Protein AF-A0A7K2M369-F1 (afdb_monomer_lite)

Foldseek 3Di:
DPPQDDPVVLVVVLVVLVVCVVVVVADPVRNVVVNVVSVVSD

Structure (mmCIF, N/CA/C/O backbone):
data_AF-A0A7K2M369-F1
#
_entry.id   AF-A0A7K2M369-F1
#
loop_
_atom_site.group_PDB
_atom_site.id
_atom_site.type_symbol
_atom_site.label_atom_id
_atom_site.label_alt_id
_atom_site.label_comp_id
_atom_site.label_asym_id
_atom_site.label_entity_id
_atom_site.labe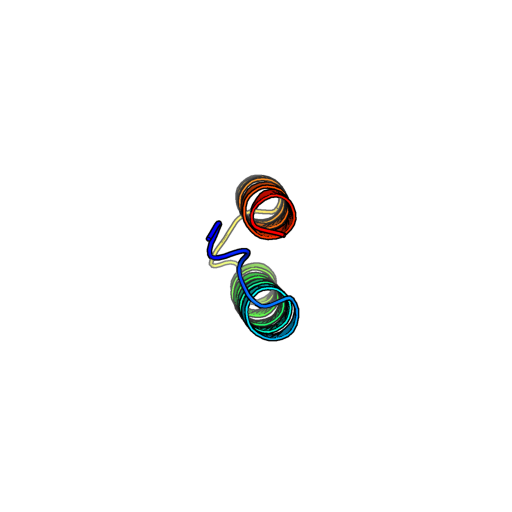l_seq_id
_atom_site.pdbx_PDB_ins_code
_atom_site.Cartn_x
_atom_site.Cartn_y
_atom_site.Cartn_z
_atom_site.occupancy
_atom_site.B_iso_or_equiv
_atom_site.auth_seq_id
_atom_site.auth_comp_id
_atom_site.auth_asym_id
_atom_site.auth_atom_id
_atom_site.pdbx_PDB_model_num
ATOM 1 N N . ALA A 1 1 ? 24.639 1.290 -12.607 1.00 44.94 1 ALA A N 1
ATOM 2 C CA . ALA A 1 1 ? 23.287 1.203 -13.191 1.00 44.94 1 ALA A CA 1
ATOM 3 C C . ALA A 1 1 ? 22.295 1.444 -12.067 1.00 44.94 1 ALA A C 1
ATOM 5 O O . ALA A 1 1 ? 22.359 0.727 -11.076 1.00 44.94 1 ALA A O 1
ATOM 6 N N . ALA A 1 2 ? 21.477 2.495 -12.152 1.00 51.81 2 ALA A N 1
ATOM 7 C CA . ALA A 1 2 ? 20.435 2.736 -11.161 1.00 51.81 2 ALA A CA 1
ATOM 8 C C . ALA A 1 2 ? 19.449 1.564 -11.226 1.00 51.81 2 ALA A C 1
ATOM 10 O O . ALA A 1 2 ? 18.836 1.338 -12.270 1.00 51.81 2 ALA A O 1
ATOM 11 N N . VAL A 1 3 ? 19.360 0.780 -10.151 1.00 59.69 3 VAL A N 1
ATOM 12 C CA . VAL A 1 3 ? 18.376 -0.301 -10.017 1.00 59.69 3 VAL A CA 1
ATOM 13 C C . VAL A 1 3 ? 17.029 0.366 -9.774 1.00 59.69 3 VAL A C 1
ATOM 15 O O . VAL A 1 3 ? 16.559 0.473 -8.646 1.00 59.69 3 VAL A O 1
ATOM 18 N N . ARG A 1 4 ? 16.457 0.919 -10.842 1.00 65.19 4 ARG A N 1
ATOM 19 C CA . ARG A 1 4 ? 15.095 1.433 -10.840 1.00 65.19 4 ARG A CA 1
ATOM 20 C C . ARG A 1 4 ? 14.195 0.251 -10.501 1.00 65.19 4 ARG A C 1
ATOM 22 O O . ARG A 1 4 ? 14.316 -0.797 -11.143 1.00 65.19 4 ARG A O 1
ATOM 29 N N . ARG A 1 5 ? 13.383 0.364 -9.450 1.00 76.31 5 ARG A N 1
ATOM 30 C CA . ARG A 1 5 ? 12.551 -0.762 -9.029 1.00 76.31 5 ARG A CA 1
ATOM 31 C C . ARG A 1 5 ? 11.560 -1.099 -10.135 1.00 76.31 5 ARG A C 1
ATOM 33 O O . ARG A 1 5 ? 11.040 -0.213 -10.809 1.00 76.31 5 ARG A O 1
ATOM 40 N N . ASP A 1 6 ? 11.323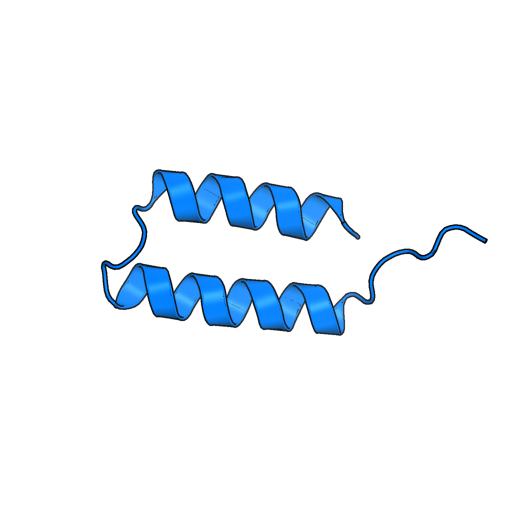 -2.392 -10.329 1.00 87.88 6 ASP A N 1
ATOM 41 C CA . ASP A 1 6 ? 10.397 -2.857 -11.353 1.00 87.88 6 ASP A CA 1
ATOM 42 C C . ASP A 1 6 ? 8.978 -2.325 -11.052 1.00 87.88 6 ASP A C 1
ATOM 44 O O . ASP A 1 6 ? 8.470 -2.545 -9.942 1.00 87.88 6 ASP A O 1
ATOM 48 N N . PRO A 1 7 ? 8.322 -1.647 -12.013 1.00 88.56 7 PRO A N 1
ATOM 49 C CA . PRO A 1 7 ? 6.937 -1.207 -11.884 1.00 88.56 7 PRO A CA 1
ATOM 50 C C . PRO A 1 7 ? 5.963 -2.295 -11.427 1.00 88.56 7 PRO A C 1
ATOM 52 O O . PRO A 1 7 ? 5.026 -1.998 -10.684 1.00 88.56 7 PRO A O 1
ATOM 55 N N . ALA A 1 8 ? 6.191 -3.553 -11.812 1.00 92.06 8 ALA A N 1
ATOM 56 C CA . ALA A 1 8 ? 5.365 -4.677 -11.390 1.00 92.06 8 ALA A CA 1
ATOM 57 C C . ALA A 1 8 ? 5.464 -4.930 -9.876 1.00 92.06 8 ALA A C 1
ATOM 59 O O . ALA A 1 8 ? 4.446 -5.135 -9.215 1.00 92.06 8 ALA A O 1
ATOM 60 N N . VAL A 1 9 ? 6.670 -4.829 -9.310 1.00 91.06 9 VAL A N 1
ATOM 61 C CA . VAL A 1 9 ? 6.918 -5.024 -7.871 1.00 91.06 9 VAL A CA 1
ATOM 62 C C . VAL A 1 9 ? 6.287 -3.900 -7.050 1.00 91.06 9 VAL A C 1
ATOM 64 O O . VAL A 1 9 ? 5.707 -4.138 -5.989 1.00 91.06 9 VAL A O 1
ATOM 67 N N . VAL A 1 10 ? 6.365 -2.660 -7.536 1.00 93.12 10 VAL A N 1
ATOM 68 C CA . VAL A 1 10 ?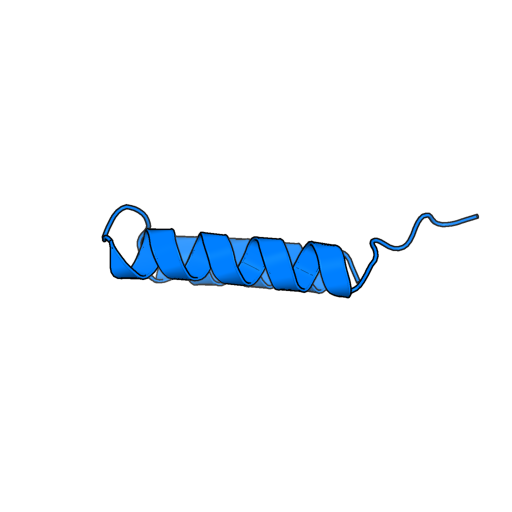 5.708 -1.514 -6.889 1.00 93.12 10 VAL A CA 1
ATOM 69 C C . VAL A 1 10 ? 4.186 -1.659 -6.940 1.00 93.12 10 VAL A C 1
ATOM 71 O O . VAL A 1 10 ? 3.517 -1.463 -5.924 1.00 93.12 10 VAL A O 1
ATOM 74 N N . ALA A 1 11 ? 3.628 -2.070 -8.083 1.00 94.50 11 ALA A N 1
ATOM 75 C CA . ALA A 1 11 ? 2.193 -2.297 -8.222 1.00 94.50 11 ALA A CA 1
ATOM 76 C C . ALA A 1 11 ? 1.680 -3.388 -7.266 1.00 94.50 11 ALA A C 1
ATOM 78 O O . ALA A 1 11 ? 0.611 -3.229 -6.676 1.00 94.50 11 ALA A O 1
ATOM 79 N N . GLU A 1 12 ? 2.440 -4.466 -7.068 1.00 95.50 12 GLU A N 1
ATOM 80 C CA . GLU A 1 12 ? 2.107 -5.523 -6.109 1.00 95.50 12 GLU A CA 1
ATOM 81 C C . GLU A 1 12 ? 2.093 -5.003 -4.663 1.00 95.50 12 GLU A C 1
ATOM 83 O O . GLU A 1 12 ? 1.145 -5.242 -3.914 1.00 95.50 12 GLU A O 1
ATOM 88 N N . ARG A 1 13 ? 3.094 -4.203 -4.279 1.00 95.31 13 ARG A N 1
ATOM 89 C CA . ARG A 1 13 ? 3.155 -3.581 -2.946 1.00 95.31 13 ARG A CA 1
ATOM 90 C C . ARG A 1 13 ? 1.991 -2.627 -2.693 1.00 95.31 13 ARG A C 1
ATOM 92 O O . ARG A 1 13 ? 1.418 -2.650 -1.607 1.00 95.31 13 ARG A O 1
ATOM 99 N N . ILE A 1 14 ? 1.600 -1.836 -3.693 1.00 96.44 14 ILE A N 1
ATOM 100 C CA . ILE A 1 14 ? 0.430 -0.950 -3.603 1.00 96.44 14 ILE A CA 1
ATOM 101 C C . ILE A 1 14 ? -0.864 -1.765 -3.440 1.00 96.44 14 ILE A C 1
ATOM 103 O O . ILE A 1 14 ? -1.749 -1.354 -2.688 1.00 96.44 14 ILE A O 1
ATOM 107 N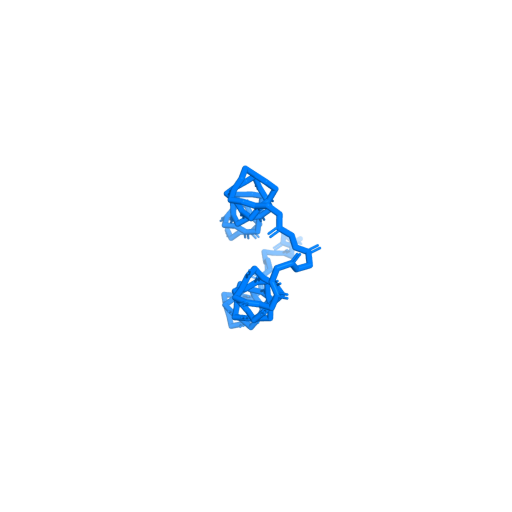 N . ARG A 1 15 ? -0.985 -2.933 -4.093 1.00 97.00 15 ARG A N 1
ATOM 108 C CA . ARG A 1 15 ? -2.146 -3.826 -3.918 1.00 97.00 15 ARG A CA 1
ATOM 109 C C . ARG A 1 15 ? -2.246 -4.353 -2.488 1.00 97.00 15 ARG A C 1
ATOM 111 O O . ARG A 1 15 ? -3.306 -4.188 -1.888 1.00 97.00 15 ARG A O 1
ATOM 118 N N . HIS A 1 16 ? -1.158 -4.889 -1.931 1.00 97.44 16 HIS A N 1
ATOM 119 C CA . HIS A 1 16 ? -1.122 -5.334 -0.532 1.00 97.44 16 HIS A CA 1
ATOM 120 C C . HIS A 1 16 ? -1.422 -4.189 0.440 1.00 97.44 16 HIS A C 1
ATOM 122 O O . HIS A 1 16 ? -2.227 -4.340 1.354 1.00 97.44 16 HIS A O 1
ATOM 128 N N . LEU A 1 17 ? -0.842 -3.007 0.215 1.00 97.62 17 LEU A N 1
ATOM 129 C CA . LEU A 1 17 ? -1.124 -1.828 1.031 1.00 97.62 17 LEU A CA 1
ATOM 130 C C . LEU A 1 17 ? -2.624 -1.464 1.005 1.00 97.62 17 LEU A C 1
ATOM 132 O O . LEU A 1 17 ? -3.190 -1.089 2.029 1.00 97.62 17 LEU A O 1
ATOM 136 N N . GLY A 1 18 ? -3.289 -1.637 -0.143 1.00 97.69 18 GLY A N 1
ATOM 137 C CA . GLY A 1 18 ? -4.733 -1.435 -0.279 1.00 97.69 18 GLY A CA 1
ATOM 138 C C . GLY A 1 18 ? -5.580 -2.486 0.439 1.00 97.69 18 GLY A C 1
ATOM 139 O O . GLY A 1 18 ? -6.671 -2.165 0.903 1.00 97.69 18 GLY A O 1
ATOM 140 N N . GLU A 1 19 ? -5.105 -3.726 0.552 1.00 98.31 19 GLU A N 1
ATOM 141 C CA . GLU A 1 19 ? -5.761 -4.760 1.364 1.00 98.31 19 GLU A CA 1
ATOM 142 C C . GLU A 1 19 ? -5.695 -4.425 2.851 1.00 98.31 19 GLU A C 1
ATOM 144 O O . GLU A 1 19 ? -6.716 -4.490 3.534 1.00 98.31 19 GLU A O 1
ATOM 149 N N . LEU A 1 20 ? -4.529 -3.986 3.330 1.00 98.06 20 LEU A N 1
ATOM 150 C CA . LEU A 1 20 ? -4.345 -3.585 4.724 1.00 98.06 20 LEU A CA 1
ATOM 151 C C . LEU A 1 20 ? -5.222 -2.380 5.095 1.00 98.06 20 LEU A C 1
ATOM 153 O O . LEU A 1 20 ? -5.839 -2.377 6.158 1.00 98.06 20 LEU A O 1
ATOM 157 N N . HIS A 1 21 ? -5.327 -1.392 4.203 1.00 98.00 21 HIS A N 1
ATOM 158 C CA . HIS A 1 21 ? -6.212 -0.246 4.400 1.00 98.00 21 HIS A CA 1
ATOM 159 C C . HIS A 1 21 ? -7.691 -0.670 4.460 1.00 98.00 21 HIS A C 1
ATOM 161 O O . HIS A 1 21 ? -8.396 -0.315 5.400 1.00 98.00 21 HIS A O 1
ATOM 167 N N . ARG A 1 22 ? -8.157 -1.514 3.527 1.00 97.31 22 ARG A N 1
ATOM 168 C CA . ARG A 1 22 ? -9.539 -2.037 3.560 1.00 97.31 22 ARG A CA 1
ATOM 169 C C . ARG A 1 22 ? -9.841 -2.873 4.806 1.00 97.31 22 ARG A C 1
ATOM 171 O O . ARG A 1 22 ? -10.989 -2.919 5.231 1.00 97.31 22 ARG A O 1
ATOM 178 N N . ALA A 1 23 ? -8.833 -3.530 5.376 1.00 98.00 23 ALA A N 1
ATOM 179 C CA . ALA A 1 23 ? -8.948 -4.267 6.630 1.00 98.00 23 ALA A CA 1
ATOM 180 C C . ALA A 1 23 ? -8.919 -3.363 7.881 1.00 98.00 23 ALA A C 1
ATOM 182 O O . ALA A 1 23 ? -9.069 -3.870 8.990 1.00 98.00 23 ALA A O 1
ATOM 183 N N . GLY A 1 24 ? -8.708 -2.050 7.728 1.00 97.56 24 GLY A N 1
ATOM 184 C CA . GLY A 1 24 ? -8.586 -1.105 8.840 1.00 97.56 24 GLY A CA 1
ATOM 185 C C . GLY A 1 24 ? -7.275 -1.226 9.624 1.00 97.56 24 GLY A C 1
ATOM 186 O O . GLY A 1 24 ? -7.183 -0.721 10.738 1.00 97.56 24 GLY A O 1
ATOM 187 N N . LEU A 1 25 ? -6.261 -1.900 9.067 1.00 98.12 25 LEU A N 1
ATOM 188 C CA . LEU A 1 25 ? -4.942 -2.073 9.696 1.00 98.12 25 LEU A CA 1
ATOM 189 C C . LEU A 1 25 ? -4.014 -0.874 9.472 1.00 98.12 25 LEU A C 1
ATOM 191 O O . LEU A 1 25 ? -2.926 -0.814 10.040 1.00 98.12 25 LEU A O 1
ATOM 195 N N . VAL A 1 26 ? -4.419 0.033 8.589 1.00 97.44 26 VAL A N 1
ATOM 196 C CA . VAL A 1 26 ? -3.674 1.221 8.181 1.00 97.44 26 VAL A CA 1
ATOM 197 C C . VAL A 1 26 ? -4.698 2.320 7.966 1.00 97.44 26 VAL A C 1
ATOM 199 O O . VAL A 1 26 ? -5.755 2.067 7.386 1.00 97.44 26 VAL A O 1
ATOM 202 N N . THR A 1 27 ? -4.396 3.521 8.431 1.00 97.94 27 THR A N 1
ATOM 203 C CA . THR A 1 27 ? -5.249 4.693 8.214 1.00 97.94 27 THR A CA 1
ATOM 204 C C . THR A 1 27 ? -5.147 5.203 6.775 1.00 97.94 27 THR A C 1
ATOM 206 O O . THR A 1 27 ? -4.187 4.899 6.061 1.00 97.94 27 THR A O 1
ATOM 209 N N . ASP A 1 28 ? -6.116 6.016 6.350 1.00 97.25 28 ASP A N 1
ATOM 210 C CA . ASP A 1 28 ? -6.087 6.703 5.050 1.00 97.25 28 ASP A CA 1
ATOM 211 C C . ASP A 1 28 ? -4.800 7.528 4.846 1.00 97.25 28 ASP A C 1
ATOM 213 O O . ASP A 1 28 ? -4.211 7.522 3.757 1.00 97.25 28 ASP A O 1
ATOM 217 N N . ASP A 1 29 ? -4.332 8.200 5.902 1.00 97.81 29 ASP A N 1
ATOM 218 C CA . ASP A 1 29 ? -3.119 9.023 5.875 1.00 97.81 29 ASP A CA 1
ATOM 219 C C . ASP A 1 29 ? -1.869 8.157 5.682 1.00 97.81 29 ASP A C 1
ATOM 221 O O . ASP A 1 29 ? -1.055 8.406 4.789 1.00 97.81 29 ASP A O 1
ATOM 225 N N . GLU A 1 30 ? -1.738 7.080 6.460 1.00 97.88 30 GLU A N 1
ATOM 226 C CA . GLU A 1 30 ? -0.625 6.135 6.336 1.00 97.88 30 GLU A CA 1
ATOM 227 C C . GLU A 1 30 ? -0.626 5.412 4.980 1.00 97.88 30 GLU A C 1
ATOM 229 O O . GLU A 1 30 ? 0.438 5.180 4.398 1.00 97.88 30 GLU A O 1
ATOM 234 N N . PHE A 1 31 ? -1.808 5.074 4.452 1.00 97.75 31 PHE A N 1
ATOM 235 C CA . PHE A 1 31 ? -1.963 4.516 3.111 1.00 97.75 31 PHE A CA 1
ATOM 236 C C . PHE A 1 31 ? -1.463 5.501 2.049 1.00 97.75 31 PHE A C 1
ATOM 238 O O . PHE A 1 31 ? -0.697 5.122 1.159 1.00 97.75 31 PHE A O 1
ATOM 245 N N . SER A 1 32 ? -1.867 6.768 2.152 1.00 96.62 32 SER A N 1
ATOM 246 C CA . SER A 1 32 ? -1.522 7.813 1.186 1.00 96.62 32 SER A CA 1
ATOM 247 C C . SER A 1 32 ? -0.023 8.110 1.171 1.00 96.62 32 SER A C 1
ATOM 249 O O . SER A 1 32 ? 0.571 8.165 0.091 1.00 96.62 32 SER A O 1
ATOM 251 N N . VAL A 1 33 ? 0.605 8.212 2.347 1.00 97.75 33 VAL A N 1
ATOM 25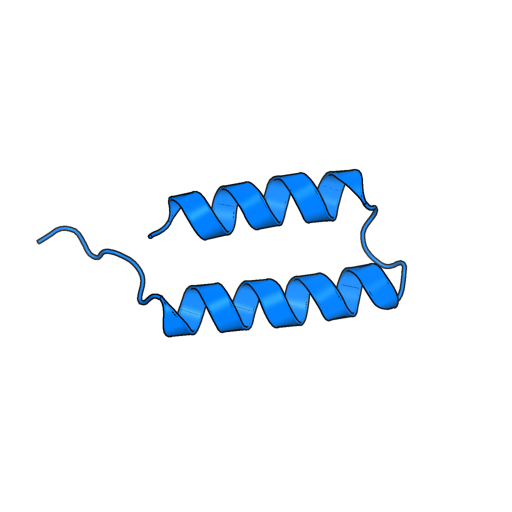2 C CA . VAL A 1 33 ? 2.056 8.420 2.481 1.00 97.75 33 VAL A CA 1
ATOM 253 C C . VAL A 1 33 ? 2.828 7.245 1.882 1.00 97.75 33 VAL A C 1
ATOM 255 O O . VAL A 1 33 ? 3.621 7.440 0.961 1.00 97.75 33 VAL A O 1
ATOM 258 N N . LYS A 1 34 ? 2.541 6.009 2.309 1.00 96.81 34 LYS A N 1
ATOM 259 C CA . LYS A 1 34 ? 3.261 4.824 1.810 1.00 96.81 34 LYS A CA 1
ATOM 260 C C . LYS A 1 34 ? 3.051 4.591 0.317 1.00 96.81 34 LYS A C 1
ATOM 262 O O . LYS A 1 34 ? 3.962 4.145 -0.376 1.00 96.81 34 LYS A O 1
ATOM 267 N N . LYS A 1 35 ? 1.863 4.891 -0.215 1.00 96.81 35 LYS A N 1
ATOM 268 C CA . LYS A 1 35 ? 1.604 4.812 -1.658 1.00 96.81 35 LYS A CA 1
ATOM 269 C C . LYS A 1 35 ? 2.450 5.826 -2.432 1.00 96.81 35 LYS A C 1
ATOM 271 O O . LYS A 1 35 ? 2.967 5.474 -3.490 1.00 96.81 35 LYS A O 1
ATOM 276 N N . ALA A 1 36 ? 2.591 7.053 -1.931 1.00 96.88 36 ALA A N 1
ATOM 277 C CA . ALA A 1 36 ? 3.423 8.078 -2.559 1.00 96.88 36 ALA A CA 1
ATOM 278 C C . ALA A 1 36 ? 4.911 7.694 -2.543 1.00 96.88 36 ALA A C 1
ATOM 280 O O . ALA A 1 36 ? 5.573 7.807 -3.572 1.00 96.88 36 ALA A O 1
ATOM 281 N N . GLU A 1 37 ? 5.406 7.166 -1.421 1.00 94.81 37 GLU A N 1
ATOM 282 C CA . GLU A 1 37 ? 6.767 6.624 -1.309 1.00 94.81 37 GLU A CA 1
ATOM 283 C C . GLU A 1 37 ? 7.011 5.513 -2.336 1.00 94.81 37 GLU A C 1
ATOM 285 O O . GLU A 1 37 ? 7.964 5.585 -3.107 1.00 94.81 37 GLU A O 1
ATOM 290 N N . LEU A 1 38 ? 6.104 4.533 -2.419 1.00 93.75 38 LEU A N 1
ATOM 291 C CA . LEU A 1 38 ? 6.199 3.428 -3.376 1.00 93.75 38 LEU A CA 1
ATOM 292 C C . LEU A 1 38 ? 6.198 3.908 -4.833 1.00 93.75 38 LEU A C 1
ATOM 294 O O . LEU A 1 38 ? 6.919 3.355 -5.658 1.00 93.75 38 LEU A O 1
ATOM 298 N N . LEU A 1 39 ? 5.410 4.933 -5.163 1.00 93.00 39 LEU A N 1
ATOM 299 C CA . LEU A 1 39 ? 5.390 5.518 -6.507 1.00 93.00 39 LEU A CA 1
ATOM 300 C C . LEU A 1 39 ? 6.674 6.293 -6.835 1.00 93.00 39 LEU A C 1
ATOM 302 O O . LEU A 1 39 ? 7.057 6.329 -8.000 1.00 93.00 39 LEU A O 1
ATOM 306 N N . ALA A 1 40 ? 7.343 6.875 -5.837 1.00 92.81 40 ALA A N 1
ATOM 307 C CA . ALA A 1 40 ? 8.621 7.564 -6.009 1.00 92.81 40 ALA A CA 1
ATOM 308 C C . ALA A 1 40 ? 9.811 6.602 -6.216 1.00 92.81 40 ALA A C 1
ATOM 310 O O . ALA A 1 40 ? 10.890 7.044 -6.603 1.00 92.81 40 ALA A O 1
ATOM 311 N N . GLU A 1 41 ? 9.630 5.296 -5.978 1.00 86.12 41 GLU A N 1
ATOM 312 C CA . GLU A 1 41 ? 10.638 4.259 -6.255 1.00 86.12 41 GLU A CA 1
ATOM 313 C C . GLU A 1 41 ? 10.729 3.871 -7.752 1.00 86.12 41 GLU A C 1
ATOM 315 O O . GLU A 1 41 ? 11.622 3.102 -8.131 1.00 86.12 41 GLU A O 1
ATOM 320 N N . LEU A 1 42 ? 9.816 4.379 -8.595 1.00 80.00 42 LEU A N 1
ATOM 321 C CA . LEU A 1 42 ? 9.782 4.185 -10.053 1.00 80.00 42 LEU A CA 1
ATOM 322 C C . LEU A 1 42 ? 10.623 5.224 -10.786 1.00 80.00 42 LEU A C 1
ATOM 324 O O . LEU A 1 42 ? 11.342 4.808 -11.719 1.00 80.00 42 LEU A O 1
#

Radius of gyration: 11.18 Å; chains: 1; bounding box: 33×14×23 Å

Secondary structure (DSSP, 8-state):
---PPPHHHHHHHHHHHHHHHHTTSS-HHHHHHHHHHHHHT-

Sequence (42 aa):
AAVRRDPAVVAERIRHLGELHRAGLVTDDEFSVKKAELLAEL

pLDDT: mean 90.93, std 12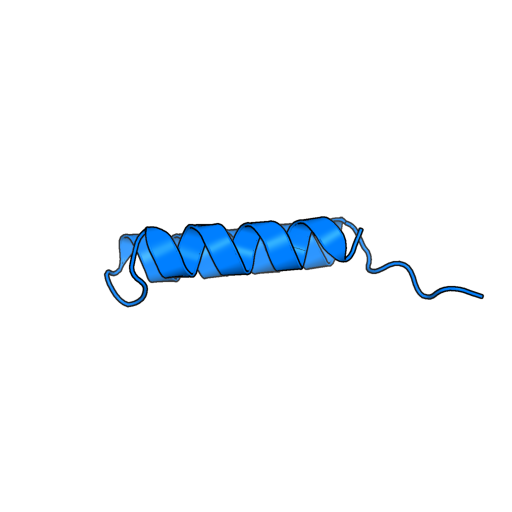.67, range [44.94, 98.31]